Protein AF-A0A657B1U5-F1 (afdb_monomer_lite)

Sequence (101 aa):
MDWACHFLISINGKHILTDPVFSDRASPSQVVGPKRATPPACAIKDLPPIDYVVLSHDHYDHLDENSVLELNEHFKPQFILPLKCGVWFDKRGIHNWVELD

Foldseek 3Di:
DDDLDWDWDADPNATEIFLDDQQQALDPDSVDHDGDPDHDPDDPLPDDQHAEYEAPDDGSSRDPPVRVVVNCVRRVHQYEYAPPCVVVCVVVVNDRYDHDD

Secondary structure (DSSP, 8-state):
-------EEEETTEEEEES---SSBSSS-SSSSPBPSS--SS-GGGSPPP-EEE-S-SSTTT--HHHHHHHHHHT-PEEEEETT-HHHHHTTT---EEEE-

Structure (mmCIF, N/CA/C/O backbone):
data_AF-A0A657B1U5-F1
#
_entry.id   AF-A0A657B1U5-F1
#
loop_
_atom_site.group_PDB
_atom_site.id
_atom_site.type_symbol
_atom_site.label_atom_id
_atom_site.label_alt_id
_atom_site.label_comp_id
_atom_site.label_asym_id
_atom_site.label_entity_id
_atom_site.label_seq_id
_atom_site.pdbx_PDB_ins_code
_atom_site.Cartn_x
_atom_site.Cartn_y
_atom_site.Cartn_z
_atom_site.occupancy
_atom_site.B_iso_or_equiv
_atom_site.auth_seq_id
_atom_sit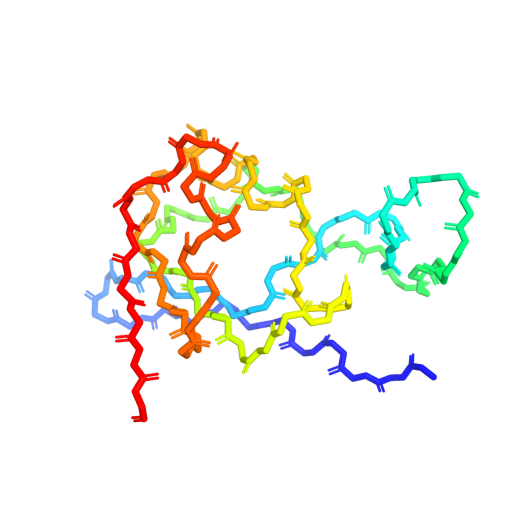e.auth_comp_id
_atom_site.auth_asym_id
_atom_site.auth_atom_id
_atom_site.pdbx_PDB_model_num
ATOM 1 N N . MET A 1 1 ? 19.886 -1.852 2.061 1.00 39.56 1 MET A N 1
ATOM 2 C CA . MET A 1 1 ? 18.464 -1.538 1.825 1.00 39.56 1 MET A CA 1
ATOM 3 C C . MET A 1 1 ? 17.698 -2.430 2.761 1.00 39.56 1 MET A C 1
ATOM 5 O O . MET A 1 1 ? 17.222 -3.482 2.378 1.00 39.56 1 MET A O 1
ATOM 9 N N . ASP A 1 2 ? 17.698 -2.012 4.006 1.00 42.16 2 ASP A N 1
ATOM 10 C CA . ASP A 1 2 ? 16.834 -2.506 5.060 1.00 42.16 2 ASP A CA 1
ATOM 11 C C . ASP A 1 2 ? 16.137 -1.183 5.459 1.00 42.16 2 ASP A C 1
ATOM 13 O O . ASP A 1 2 ? 16.787 -0.135 5.422 1.00 42.16 2 ASP A O 1
ATOM 17 N N . TRP A 1 3 ? 14.825 -1.050 5.573 1.00 44.66 3 TRP A N 1
ATOM 18 C CA . TRP A 1 3 ? 14.042 -1.332 6.771 1.00 44.66 3 TRP A CA 1
ATOM 19 C C . TRP A 1 3 ? 12.557 -1.051 6.412 1.00 44.66 3 TRP A C 1
ATOM 21 O O . TRP A 1 3 ? 11.906 -0.227 7.045 1.00 44.66 3 TRP A O 1
ATOM 31 N N . ALA A 1 4 ? 11.996 -1.698 5.383 1.00 53.00 4 ALA A N 1
ATOM 32 C CA . ALA A 1 4 ? 10.540 -1.685 5.192 1.00 53.00 4 ALA A CA 1
ATOM 33 C C . ALA A 1 4 ? 9.923 -2.625 6.240 1.00 53.00 4 ALA A C 1
ATOM 35 O O . ALA A 1 4 ? 9.845 -3.841 6.042 1.00 53.00 4 ALA A O 1
ATOM 36 N N . CYS A 1 5 ? 9.591 -2.087 7.414 1.00 57.41 5 CYS A N 1
ATOM 37 C CA . CYS A 1 5 ? 8.958 -2.856 8.477 1.00 57.41 5 CYS A CA 1
ATOM 38 C C . CYS A 1 5 ? 7.441 -2.747 8.339 1.00 57.41 5 CYS A C 1
ATOM 40 O O . CYS A 1 5 ? 6.818 -1.773 8.754 1.00 57.41 5 CYS A O 1
ATOM 42 N N . HIS A 1 6 ? 6.867 -3.760 7.702 1.00 78.69 6 HIS A N 1
ATOM 43 C CA . HIS A 1 6 ? 5.436 -3.882 7.521 1.00 78.69 6 HIS A CA 1
ATOM 44 C C . HIS A 1 6 ? 4.813 -4.553 8.745 1.00 78.69 6 HIS A C 1
ATOM 46 O O . HIS A 1 6 ? 5.144 -5.700 9.058 1.00 78.69 6 HIS A O 1
ATOM 52 N N . PHE A 1 7 ? 3.903 -3.863 9.428 1.00 90.88 7 PHE A N 1
ATOM 53 C CA . PHE A 1 7 ? 3.183 -4.410 10.569 1.00 90.88 7 PHE A CA 1
ATOM 54 C C . PHE A 1 7 ? 1.697 -4.533 10.254 1.00 90.88 7 PHE A C 1
ATOM 56 O O . PHE A 1 7 ? 1.064 -3.593 9.776 1.00 90.88 7 PHE A O 1
ATOM 63 N N . LEU A 1 8 ? 1.139 -5.695 10.596 1.00 95.12 8 LEU A N 1
ATOM 64 C CA . LEU A 1 8 ? -0.295 -5.892 10.746 1.00 95.12 8 LEU A CA 1
ATOM 65 C C . LEU A 1 8 ? -0.618 -5.847 12.240 1.00 95.12 8 LEU A C 1
ATOM 67 O O . LEU A 1 8 ? -0.233 -6.737 13.000 1.00 95.12 8 LEU A O 1
ATOM 71 N N . ILE A 1 9 ? -1.323 -4.806 12.663 1.00 96.50 9 ILE A N 1
ATOM 72 C CA . ILE A 1 9 ? -1.703 -4.581 14.056 1.00 96.50 9 ILE A CA 1
ATOM 73 C C . ILE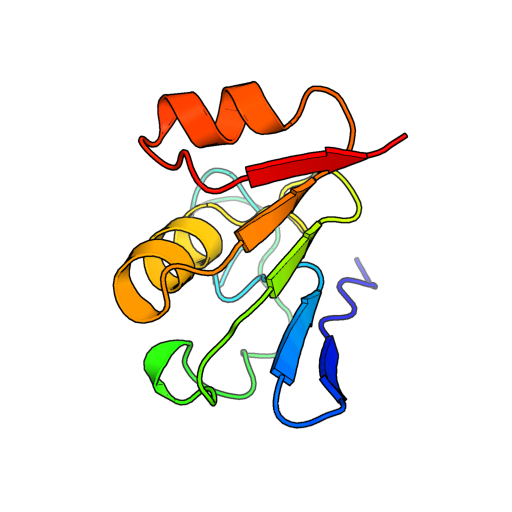 A 1 9 ? -3.192 -4.874 14.192 1.00 96.50 9 ILE A C 1
ATOM 75 O O . ILE A 1 9 ? -4.008 -4.321 13.462 1.00 96.50 9 ILE A O 1
ATOM 79 N N . SER A 1 10 ? -3.549 -5.737 15.143 1.00 96.69 10 SER A N 1
ATOM 80 C CA . SER A 1 10 ? -4.945 -6.056 15.454 1.00 96.69 10 SER A CA 1
ATOM 81 C C . SER A 1 10 ? -5.305 -5.489 16.821 1.00 96.69 10 SER A C 1
ATOM 83 O O . SER A 1 10 ? -4.722 -5.888 17.828 1.00 96.69 10 SER A O 1
ATOM 85 N N . ILE A 1 11 ? -6.254 -4.557 16.865 1.00 96.56 11 ILE A N 1
ATOM 86 C CA . ILE A 1 11 ? -6.671 -3.883 18.097 1.00 96.56 11 ILE A CA 1
ATOM 87 C C . ILE A 1 11 ? -8.174 -3.622 18.071 1.00 96.56 11 ILE A C 1
ATOM 89 O O . ILE A 1 11 ? -8.705 -3.123 17.088 1.00 96.56 11 ILE A O 1
ATOM 93 N N . ASN A 1 12 ? -8.882 -3.974 19.148 1.00 95.75 12 ASN A N 1
ATOM 94 C CA . ASN A 1 12 ? -10.331 -3.755 19.287 1.00 95.75 12 ASN A CA 1
ATOM 95 C C . ASN A 1 12 ? -11.171 -4.252 18.089 1.00 95.75 12 ASN A C 1
ATOM 97 O O . ASN A 1 12 ? -12.142 -3.612 17.695 1.00 95.75 12 ASN A O 1
ATOM 101 N N . GLY A 1 13 ? -10.787 -5.390 17.497 1.00 96.06 13 GLY A N 1
ATOM 102 C CA . GLY A 1 13 ? -11.469 -5.961 16.327 1.00 96.06 13 GLY A CA 1
ATOM 103 C C . GLY A 1 13 ? -11.230 -5.205 15.016 1.00 96.06 13 GLY A C 1
ATOM 104 O O . GLY A 1 13 ? -11.961 -5.432 14.058 1.00 96.06 13 GLY A O 1
ATOM 105 N N . LYS A 1 14 ? -10.241 -4.307 14.983 1.00 97.75 14 LYS A N 1
ATOM 106 C CA . LYS A 1 14 ? -9.792 -3.572 13.801 1.00 97.75 14 LYS A CA 1
ATOM 107 C C . LYS A 1 14 ? -8.392 -4.001 13.396 1.00 97.75 14 LYS A C 1
ATOM 109 O O . LYS A 1 14 ? -7.567 -4.302 14.264 1.00 97.75 14 LYS A O 1
ATOM 114 N N . HIS A 1 15 ? -8.125 -3.978 12.096 1.00 98.19 15 HIS A N 1
ATOM 115 C CA . HIS A 1 15 ? -6.816 -4.294 11.536 1.00 98.19 15 HIS A CA 1
ATOM 116 C C . HIS A 1 15 ? -6.195 -3.065 10.870 1.00 98.19 15 HIS A C 1
ATOM 118 O O . HIS A 1 15 ? -6.795 -2.432 9.999 1.00 98.19 15 HIS A O 1
ATOM 124 N N . ILE A 1 16 ? -4.978 -2.738 11.300 1.00 98.00 16 ILE A N 1
ATOM 125 C CA . ILE A 1 16 ? -4.180 -1.620 10.802 1.00 98.00 16 ILE A CA 1
ATOM 126 C C . ILE A 1 16 ? -2.959 -2.194 10.098 1.00 98.00 16 ILE A C 1
ATOM 128 O O . ILE A 1 16 ? -2.260 -3.040 10.658 1.00 98.00 16 ILE A O 1
ATOM 132 N N . LEU A 1 17 ? -2.701 -1.712 8.890 1.00 97.38 17 LEU A N 1
ATOM 133 C CA . LEU A 1 17 ? -1.591 -2.139 8.059 1.00 97.38 17 LEU A CA 1
ATOM 134 C C . LEU A 1 17 ? -0.630 -0.971 7.810 1.00 97.38 17 LEU A C 1
ATOM 136 O O . LEU A 1 17 ? -1.067 0.083 7.358 1.00 97.38 17 LEU A O 1
ATOM 140 N N . THR A 1 18 ? 0.663 -1.128 8.097 1.00 96.31 18 THR A N 1
ATOM 141 C CA . THR A 1 18 ? 1.644 -0.029 7.974 1.00 96.31 18 THR A CA 1
ATOM 142 C C . THR A 1 18 ? 2.568 -0.220 6.775 1.00 96.31 18 THR A C 1
ATOM 144 O O . THR A 1 18 ? 3.155 -1.287 6.645 1.00 96.31 18 THR A O 1
ATOM 147 N N . ASP A 1 19 ? 2.748 0.799 5.932 1.00 95.00 19 ASP A N 1
ATOM 148 C CA . ASP A 1 19 ? 3.685 0.797 4.791 1.00 95.00 19 ASP A CA 1
ATOM 149 C C . ASP A 1 19 ? 3.587 -0.467 3.902 1.00 95.00 19 ASP A C 1
ATOM 151 O O . ASP A 1 19 ? 4.505 -1.29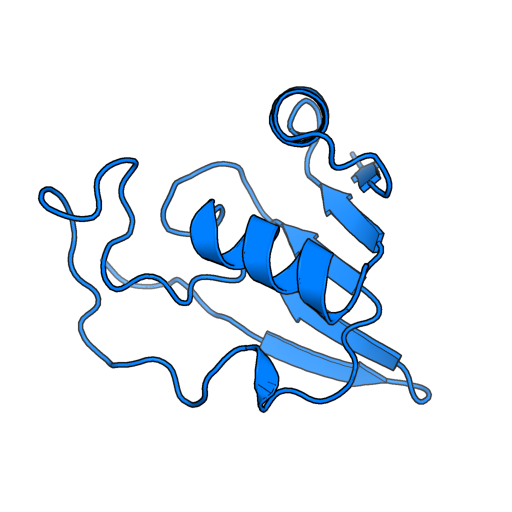6 3.864 1.00 95.00 19 ASP A O 1
ATOM 155 N N . PRO A 1 20 ? 2.434 -0.710 3.246 1.00 94.06 20 PRO A N 1
ATOM 156 C CA . PRO A 1 20 ? 2.209 -1.921 2.462 1.00 94.06 20 PRO A CA 1
ATOM 157 C C . PRO A 1 20 ? 3.053 -1.988 1.191 1.00 94.06 20 PRO A C 1
ATOM 159 O O . PRO A 1 20 ? 2.796 -1.264 0.235 1.00 94.06 20 PRO A O 1
ATOM 162 N N . VAL A 1 21 ? 3.991 -2.944 1.161 1.00 93.62 21 VAL A N 1
ATOM 163 C CA . VAL A 1 21 ? 4.798 -3.285 -0.023 1.00 93.62 21 VAL A CA 1
ATOM 164 C C . VAL A 1 21 ? 4.771 -4.792 -0.308 1.00 93.62 21 VAL A C 1
ATOM 166 O O . VAL A 1 21 ? 5.531 -5.602 0.242 1.00 93.62 21 VAL A O 1
ATOM 169 N N . PHE A 1 22 ? 3.883 -5.174 -1.220 1.00 93.56 22 PHE A N 1
ATOM 170 C CA . PHE A 1 22 ? 3.694 -6.533 -1.724 1.00 93.56 22 PHE A CA 1
ATOM 171 C C . PHE A 1 22 ? 4.330 -6.744 -3.105 1.00 93.56 22 PHE A C 1
ATOM 173 O O . PHE A 1 22 ? 4.640 -7.889 -3.440 1.00 93.56 22 PHE A O 1
ATOM 180 N N . SER A 1 23 ? 4.623 -5.678 -3.862 1.00 92.88 23 SER A N 1
ATOM 181 C CA . SER A 1 23 ? 5.379 -5.763 -5.119 1.00 92.88 23 SER A CA 1
ATOM 182 C C . SER A 1 23 ? 6.750 -6.428 -4.940 1.00 92.88 23 SER A C 1
ATOM 184 O O . SER A 1 23 ? 7.370 -6.384 -3.874 1.00 92.88 23 SER A O 1
ATOM 186 N N . ASP A 1 24 ? 7.264 -7.028 -6.018 1.00 92.12 24 ASP A N 1
ATOM 187 C CA . ASP A 1 24 ? 8.607 -7.627 -6.040 1.00 92.12 24 ASP A CA 1
ATOM 188 C C . ASP A 1 24 ? 9.711 -6.558 -6.020 1.00 92.12 24 ASP A C 1
ATOM 190 O O . ASP A 1 24 ? 10.838 -6.828 -5.593 1.00 92.12 24 ASP A O 1
ATOM 194 N N . ARG A 1 25 ? 9.395 -5.337 -6.473 1.00 92.56 25 ARG A N 1
ATOM 195 C CA . ARG A 1 25 ? 10.340 -4.224 -6.552 1.00 92.56 25 ARG A CA 1
ATOM 196 C C . ARG A 1 25 ? 9.800 -2.943 -5.927 1.00 92.56 25 ARG A C 1
ATOM 198 O O . ARG A 1 25 ? 8.682 -2.537 -6.226 1.00 92.56 25 ARG A O 1
ATOM 205 N N . ALA A 1 26 ? 10.650 -2.274 -5.149 1.00 91.44 26 ALA A N 1
ATOM 206 C CA . ALA A 1 26 ? 10.422 -0.925 -4.629 1.00 91.44 26 ALA A CA 1
ATOM 207 C C . ALA A 1 26 ? 10.807 0.107 -5.700 1.00 91.44 26 ALA A C 1
ATOM 209 O O . ALA A 1 26 ? 11.904 0.669 -5.697 1.00 91.44 26 ALA A O 1
ATOM 210 N N . SER A 1 27 ? 9.950 0.257 -6.707 1.00 89.56 27 SER A N 1
ATOM 211 C CA . SER A 1 27 ? 10.234 1.052 -7.901 1.00 89.56 27 SER A CA 1
ATOM 212 C C . SER A 1 27 ? 8.943 1.431 -8.628 1.00 89.56 27 SER A C 1
ATOM 214 O O . SER A 1 27 ? 7.996 0.643 -8.614 1.00 89.56 27 SER A O 1
ATOM 216 N N . PRO A 1 28 ? 8.915 2.558 -9.367 1.00 86.88 28 PRO A N 1
ATOM 217 C CA . PRO A 1 28 ? 7.818 2.855 -10.292 1.00 86.88 28 PRO A CA 1
ATOM 218 C C . PRO A 1 28 ? 7.721 1.841 -11.447 1.00 86.88 28 PRO A C 1
ATOM 220 O O . PRO A 1 28 ? 6.749 1.837 -12.195 1.00 86.88 28 PRO A O 1
ATOM 223 N N . SER A 1 29 ? 8.737 0.990 -11.633 1.00 89.25 29 SER A N 1
ATOM 224 C CA . SER A 1 29 ? 8.762 -0.076 -12.631 1.00 89.25 29 SER A CA 1
ATOM 225 C C . SER A 1 29 ? 8.924 -1.440 -11.965 1.00 89.25 29 SER A C 1
ATOM 227 O O . SER A 1 29 ? 9.857 -1.659 -11.199 1.00 89.25 29 SER A O 1
ATOM 229 N N . GLN A 1 30 ? 8.100 -2.414 -12.357 1.00 87.75 30 GLN A N 1
ATOM 230 C CA . GLN A 1 30 ? 8.266 -3.809 -11.919 1.00 87.75 30 GLN A CA 1
ATOM 231 C C . GLN A 1 30 ? 9.399 -4.552 -12.659 1.00 87.75 30 GLN A C 1
ATOM 233 O O . GLN A 1 30 ? 9.687 -5.713 -12.370 1.00 87.75 30 GLN A O 1
ATOM 238 N N . VAL A 1 31 ? 10.095 -3.886 -13.588 1.00 91.88 31 VAL A N 1
ATOM 239 C CA . VAL A 1 31 ? 11.216 -4.459 -14.357 1.00 91.88 31 VAL A CA 1
ATOM 240 C C . VAL A 1 31 ? 12.571 -3.978 -13.832 1.00 91.88 31 VAL A C 1
ATOM 242 O O . VAL A 1 31 ? 13.527 -4.753 -13.783 1.00 91.88 31 VAL A O 1
ATOM 245 N N . VAL A 1 32 ? 12.662 -2.713 -13.415 1.00 91.88 32 VAL A N 1
ATOM 246 C CA . VAL A 1 32 ? 13.918 -2.052 -13.023 1.00 91.88 32 VAL A CA 1
ATOM 247 C C . VAL A 1 32 ? 13.821 -1.555 -11.588 1.00 91.88 32 VAL A C 1
ATOM 249 O O . VAL A 1 32 ? 12.764 -1.109 -11.166 1.00 91.88 32 VAL A O 1
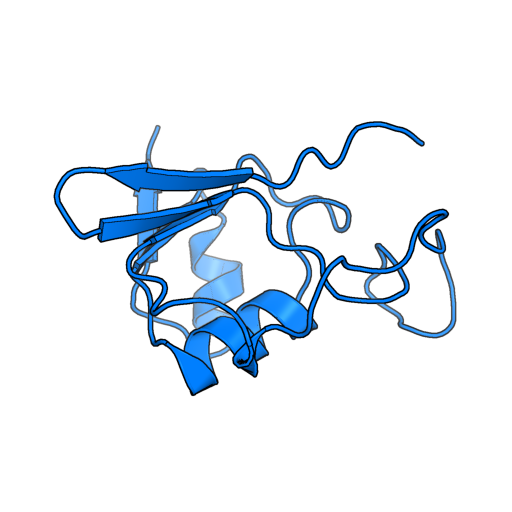ATOM 252 N N . GLY A 1 33 ? 14.930 -1.585 -10.851 1.00 90.62 33 GLY A N 1
ATOM 253 C CA . GLY A 1 33 ? 15.023 -1.041 -9.495 1.00 90.62 33 GLY A CA 1
ATOM 254 C C . GLY A 1 33 ? 15.206 -2.116 -8.422 1.00 90.62 33 GLY A C 1
ATOM 255 O O . GLY A 1 33 ? 15.361 -3.297 -8.752 1.00 90.62 33 GLY A O 1
ATOM 256 N N . PRO A 1 34 ? 15.234 -1.721 -7.143 1.00 91.00 34 PRO A N 1
ATOM 257 C CA . PRO A 1 34 ? 15.516 -2.621 -6.032 1.00 91.00 34 PRO A CA 1
ATOM 258 C C . PRO A 1 34 ? 14.510 -3.762 -5.951 1.00 91.00 34 PRO A C 1
ATOM 260 O O . PRO A 1 34 ? 13.311 -3.524 -5.852 1.00 91.00 34 PRO A O 1
ATOM 263 N N . LYS A 1 35 ? 15.001 -5.001 -5.995 1.00 91.75 35 LYS A N 1
ATOM 264 C CA . LYS A 1 35 ? 14.192 -6.204 -5.783 1.00 91.75 35 LYS A CA 1
ATOM 265 C C . LYS A 1 35 ? 14.213 -6.562 -4.304 1.00 91.75 35 LYS A C 1
ATOM 267 O O . LYS A 1 35 ? 15.272 -6.506 -3.677 1.00 91.75 35 LYS A O 1
ATOM 272 N N . ARG A 1 36 ? 13.063 -6.949 -3.759 1.00 89.88 36 ARG A N 1
ATOM 273 C CA . ARG A 1 36 ? 12.970 -7.417 -2.375 1.00 89.88 36 ARG A CA 1
ATOM 274 C C . ARG A 1 36 ? 13.819 -8.673 -2.158 1.00 89.88 36 ARG A C 1
ATOM 276 O O . ARG A 1 36 ? 13.896 -9.537 -3.031 1.00 89.88 36 ARG A O 1
ATOM 283 N N . ALA A 1 37 ? 14.436 -8.785 -0.984 1.00 90.00 37 ALA A N 1
ATOM 284 C CA . ALA A 1 37 ? 15.254 -9.947 -0.630 1.00 90.00 37 ALA A CA 1
ATOM 285 C C . ALA A 1 37 ? 14.404 -11.151 -0.182 1.00 90.00 37 ALA A C 1
ATOM 287 O O . ALA A 1 37 ? 14.686 -12.288 -0.553 1.00 90.00 37 ALA A O 1
ATOM 288 N N . THR A 1 38 ? 13.342 -10.888 0.581 1.00 87.88 38 THR A N 1
ATOM 289 C CA . THR A 1 38 ? 12.440 -11.902 1.152 1.00 87.88 38 THR A CA 1
ATOM 290 C C . THR A 1 38 ? 11.056 -11.748 0.535 1.00 87.88 38 THR A C 1
ATOM 292 O O . THR A 1 38 ? 10.588 -10.609 0.497 1.00 87.88 38 THR A O 1
ATOM 295 N N . PRO A 1 39 ? 10.379 -12.819 0.075 1.00 88.62 39 PRO A N 1
ATOM 296 C CA . PRO A 1 39 ? 9.019 -12.724 -0.461 1.00 88.62 39 PRO A CA 1
ATOM 297 C C . PRO A 1 39 ? 8.014 -12.215 0.591 1.00 88.62 39 PRO A C 1
ATOM 299 O O . PRO A 1 39 ? 8.284 -12.316 1.791 1.00 88.62 39 PRO A O 1
ATOM 302 N N . PRO A 1 40 ? 6.857 -11.669 0.173 1.00 88.81 40 PRO A N 1
ATOM 303 C CA . PRO A 1 40 ? 5.783 -11.358 1.109 1.00 88.81 40 PRO A CA 1
ATOM 304 C C . PRO A 1 40 ? 5.293 -12.631 1.813 1.00 88.81 40 PRO A C 1
ATOM 306 O O . PRO A 1 40 ? 5.291 -13.714 1.229 1.00 88.81 40 PRO A O 1
ATOM 309 N N . ALA A 1 41 ? 4.882 -12.498 3.076 1.00 88.12 41 ALA A N 1
ATOM 310 C CA . ALA A 1 41 ? 4.462 -13.638 3.895 1.00 88.12 41 ALA A CA 1
ATOM 311 C C . ALA A 1 41 ? 3.152 -14.286 3.405 1.00 88.12 41 ALA A C 1
ATOM 313 O O . ALA A 1 41 ? 2.944 -15.480 3.604 1.00 88.12 41 ALA A O 1
ATOM 314 N N . CYS A 1 42 ? 2.276 -13.502 2.775 1.00 91.44 42 CYS A N 1
ATOM 315 C CA . CYS A 1 42 ? 1.015 -13.936 2.175 1.00 91.44 42 CYS A CA 1
ATOM 316 C C . CYS A 1 42 ? 0.606 -12.966 1.052 1.00 91.44 42 CYS A C 1
ATOM 318 O O . CYS A 1 42 ? 1.229 -11.911 0.893 1.00 91.44 42 CYS A O 1
ATOM 320 N N . ALA A 1 43 ? -0.414 -13.321 0.265 1.00 93.31 43 ALA A N 1
ATOM 321 C CA . ALA A 1 43 ? -1.019 -12.387 -0.683 1.00 93.31 43 ALA A CA 1
ATOM 322 C C . ALA A 1 43 ? -1.985 -11.430 0.036 1.00 93.31 43 ALA A C 1
ATOM 324 O O . ALA A 1 43 ? -2.526 -11.768 1.087 1.00 93.31 43 ALA A O 1
ATOM 325 N N . ILE A 1 44 ? -2.259 -10.262 -0.557 1.00 95.38 44 ILE A N 1
ATOM 326 C CA . ILE A 1 44 ? -3.165 -9.256 0.029 1.00 95.38 44 ILE A CA 1
ATOM 327 C C . ILE A 1 44 ? -4.558 -9.844 0.289 1.00 95.38 44 ILE A C 1
ATOM 329 O O . ILE A 1 44 ? -5.110 -9.656 1.366 1.00 95.38 44 ILE A O 1
ATOM 333 N N . LYS A 1 45 ? -5.091 -10.631 -0.650 1.00 95.19 45 LYS A N 1
ATOM 334 C CA . LYS A 1 45 ? -6.381 -11.334 -0.508 1.00 95.19 45 LYS A CA 1
ATOM 335 C C . LYS A 1 45 ? -6.458 -12.334 0.659 1.00 95.19 45 LYS A C 1
ATOM 337 O O . LYS A 1 45 ? -7.552 -12.755 1.018 1.00 95.19 45 LYS A O 1
ATOM 342 N N . ASP A 1 46 ? -5.311 -12.768 1.185 1.00 95.31 46 ASP A N 1
ATOM 343 C CA . ASP A 1 46 ? -5.236 -13.733 2.287 1.00 95.31 46 ASP A CA 1
ATOM 344 C C . ASP A 1 46 ? -5.133 -13.022 3.653 1.00 95.31 46 ASP A C 1
ATOM 346 O O . ASP A 1 46 ? -5.125 -13.678 4.697 1.00 95.31 46 ASP A O 1
ATOM 350 N N . LEU A 1 47 ? -5.046 -11.684 3.664 1.00 95.62 47 LEU A N 1
ATOM 351 C CA . LEU A 1 47 ? -5.065 -10.884 4.886 1.00 95.62 47 LEU A CA 1
ATOM 352 C C . LEU A 1 47 ? -6.466 -10.888 5.525 1.00 95.62 47 LEU A C 1
ATOM 354 O O . LEU A 1 47 ? -7.476 -11.016 4.826 1.00 95.62 47 LEU A O 1
ATOM 358 N N . PRO A 1 48 ? -6.564 -10.692 6.856 1.00 96.00 48 PRO A N 1
ATOM 359 C CA . PRO A 1 48 ? -7.841 -10.330 7.463 1.00 96.00 48 PRO A CA 1
ATOM 360 C C . PRO A 1 48 ? -8.347 -8.989 6.894 1.00 96.00 48 PRO A C 1
ATOM 362 O O . PRO A 1 48 ? -7.553 -8.235 6.328 1.00 96.00 48 PRO A O 1
ATOM 365 N N . PRO A 1 49 ? -9.643 -8.655 7.063 1.00 97.06 49 PRO A N 1
ATOM 366 C CA . PRO A 1 49 ? -10.186 -7.375 6.614 1.00 97.06 49 PRO A CA 1
ATOM 367 C C . PRO A 1 49 ? -9.338 -6.202 7.108 1.00 97.06 49 PRO A C 1
ATOM 369 O O . PRO A 1 49 ? -9.160 -6.060 8.310 1.00 97.06 49 PRO A O 1
ATOM 372 N N . ILE A 1 50 ? -8.814 -5.377 6.202 1.00 98.25 50 ILE A N 1
ATOM 373 C CA . ILE A 1 50 ? -7.989 -4.219 6.564 1.00 98.25 50 ILE A CA 1
ATOM 374 C C . ILE A 1 50 ? -8.881 -2.988 6.697 1.00 98.25 50 ILE A C 1
ATOM 376 O O . ILE A 1 50 ? -9.501 -2.559 5.727 1.00 98.25 50 ILE A O 1
ATOM 380 N N . ASP A 1 51 ? -8.936 -2.407 7.895 1.00 98.44 51 ASP A N 1
ATOM 381 C CA . ASP A 1 51 ? -9.732 -1.205 8.155 1.00 98.44 51 ASP A CA 1
ATOM 382 C C . ASP A 1 51 ? -8.940 0.074 7.863 1.00 98.44 51 ASP A C 1
ATOM 384 O O . ASP A 1 51 ? -9.490 1.043 7.336 1.00 98.44 51 ASP A O 1
ATOM 388 N N . TYR A 1 52 ? -7.647 0.071 8.199 1.00 98.25 52 TYR A N 1
ATOM 389 C CA . TYR A 1 52 ? -6.774 1.235 8.080 1.00 98.25 52 TYR A CA 1
ATOM 390 C C . TYR A 1 52 ? -5.443 0.866 7.440 1.00 98.25 52 TYR A C 1
ATOM 392 O O . TYR A 1 52 ? -4.838 -0.151 7.783 1.00 98.25 52 TYR A O 1
ATOM 400 N N . VAL A 1 53 ? -4.956 1.743 6.568 1.00 97.88 53 VAL A N 1
ATOM 401 C CA . VAL A 1 53 ? -3.591 1.694 6.040 1.00 97.88 53 VAL A CA 1
ATOM 402 C C . VAL A 1 53 ? -2.877 2.967 6.460 1.00 97.88 53 VAL A C 1
ATOM 404 O O . VAL A 1 53 ? -3.372 4.054 6.187 1.00 97.88 53 VAL A O 1
ATOM 407 N N . VAL A 1 54 ? -1.727 2.847 7.115 1.00 97.44 54 VAL A N 1
ATOM 408 C CA . VAL A 1 54 ? -0.918 3.989 7.556 1.00 97.44 54 VAL A CA 1
ATOM 409 C C . VAL A 1 54 ? 0.348 4.047 6.718 1.00 97.44 54 VAL A C 1
ATOM 411 O O . VAL A 1 54 ? 1.075 3.057 6.644 1.00 97.44 54 VAL A O 1
ATOM 414 N N . LEU A 1 55 ? 0.603 5.202 6.109 1.00 95.50 55 LEU A N 1
ATOM 415 C CA . LEU A 1 55 ? 1.828 5.477 5.370 1.00 95.50 55 LEU A CA 1
ATOM 416 C C . LEU A 1 55 ? 2.725 6.421 6.164 1.00 95.50 55 LEU A C 1
ATOM 418 O O . LEU A 1 55 ? 2.277 7.459 6.643 1.00 95.50 55 LEU A O 1
ATOM 422 N N . SER A 1 56 ? 3.999 6.061 6.292 1.00 93.56 56 SER A N 1
ATOM 423 C CA . SER A 1 56 ? 4.996 6.878 6.983 1.00 93.56 56 SER A CA 1
ATOM 424 C C . SER A 1 56 ? 5.571 7.990 6.101 1.00 93.56 56 SER A C 1
ATOM 426 O O . SER A 1 56 ? 5.817 9.088 6.594 1.00 93.56 56 SER A O 1
ATOM 428 N N . HIS A 1 57 ? 5.793 7.721 4.811 1.00 92.12 57 HIS A N 1
ATOM 429 C CA . HIS A 1 57 ? 6.305 8.663 3.804 1.00 92.12 57 HIS A CA 1
ATOM 430 C C . HIS A 1 57 ? 6.034 8.150 2.373 1.00 92.12 57 HIS A C 1
ATOM 432 O O . HIS A 1 57 ? 5.443 7.086 2.194 1.00 92.12 57 HIS A O 1
ATOM 438 N N . ASP A 1 58 ? 6.435 8.907 1.346 1.00 91.12 58 ASP A N 1
ATOM 439 C CA . ASP A 1 58 ? 6.058 8.698 -0.063 1.00 91.12 58 ASP A CA 1
ATOM 440 C C . ASP A 1 58 ? 7.119 7.992 -0.932 1.00 91.12 58 ASP A C 1
ATOM 442 O O . ASP A 1 58 ? 7.006 7.962 -2.161 1.00 91.12 58 ASP A O 1
ATOM 446 N N . HIS A 1 59 ? 8.150 7.399 -0.329 1.00 91.81 59 HIS A N 1
ATOM 447 C CA . HIS A 1 59 ? 9.158 6.645 -1.075 1.00 91.81 59 HIS A CA 1
ATOM 448 C C . HIS A 1 59 ? 8.637 5.273 -1.518 1.00 91.81 59 HIS A C 1
ATOM 450 O O . HIS A 1 59 ? 7.843 4.650 -0.824 1.00 91.81 59 HIS A O 1
ATOM 456 N N . TYR A 1 60 ? 9.123 4.755 -2.651 1.00 90.00 60 TYR A N 1
ATOM 457 C CA . TYR A 1 60 ? 8.636 3.503 -3.259 1.00 90.00 60 TYR A CA 1
ATOM 458 C C . TYR A 1 60 ? 8.818 2.234 -2.409 1.00 90.00 60 TYR A C 1
ATOM 460 O O . TYR A 1 60 ? 8.209 1.210 -2.709 1.00 90.00 60 TYR A O 1
ATOM 468 N N . ASP A 1 61 ? 9.673 2.261 -1.389 1.00 86.38 61 ASP A N 1
ATOM 469 C CA . ASP A 1 61 ? 9.839 1.185 -0.409 1.00 86.38 61 ASP A CA 1
ATOM 470 C C . ASP A 1 61 ? 8.826 1.243 0.748 1.00 86.38 61 ASP A C 1
ATOM 472 O O . ASP A 1 61 ? 8.815 0.337 1.579 1.00 86.38 61 ASP A O 1
ATOM 476 N N . HIS A 1 62 ? 7.942 2.246 0.755 1.00 90.94 62 HIS A N 1
ATOM 477 C CA . HIS A 1 62 ? 6.822 2.400 1.694 1.00 90.94 62 HIS A CA 1
ATOM 478 C C . HIS A 1 62 ? 5.481 2.680 0.983 1.00 90.94 62 HIS A C 1
ATOM 480 O O . HIS A 1 62 ? 4.428 2.249 1.450 1.00 90.94 62 HIS A O 1
ATOM 486 N N . LEU A 1 63 ? 5.520 3.341 -0.178 1.00 93.38 63 LEU A N 1
ATOM 487 C CA . LEU A 1 63 ? 4.398 3.654 -1.058 1.00 93.38 63 LEU A CA 1
ATOM 488 C C . LEU A 1 63 ? 4.481 2.821 -2.346 1.00 93.38 63 LEU A C 1
ATOM 490 O O . LEU A 1 63 ? 4.995 3.263 -3.378 1.00 93.38 63 LEU A O 1
ATOM 494 N N . ASP A 1 64 ? 3.956 1.600 -2.284 1.00 94.38 64 ASP A N 1
ATOM 495 C CA . ASP A 1 64 ? 3.849 0.706 -3.437 1.00 94.38 64 ASP A CA 1
ATOM 496 C C . ASP A 1 64 ? 2.474 0.820 -4.107 1.00 94.38 64 ASP A C 1
ATOM 498 O O . ASP A 1 64 ? 1.441 0.466 -3.536 1.00 94.38 64 ASP A O 1
ATOM 502 N N . GLU A 1 65 ? 2.468 1.283 -5.355 1.00 95.62 65 GLU A N 1
ATOM 503 C CA . GLU A 1 65 ? 1.246 1.535 -6.117 1.00 95.62 65 GLU A CA 1
ATOM 504 C C . GLU A 1 65 ? 0.366 0.299 -6.286 1.00 95.62 65 GLU A C 1
ATOM 506 O O . GLU A 1 65 ? -0.843 0.384 -6.069 1.00 95.62 65 GLU A O 1
ATOM 511 N N . ASN A 1 66 ? 0.958 -0.850 -6.618 1.00 95.50 66 ASN A N 1
ATOM 512 C CA . ASN A 1 66 ? 0.181 -2.074 -6.818 1.00 95.50 66 ASN A CA 1
ATOM 513 C C . ASN A 1 66 ? -0.478 -2.516 -5.510 1.00 95.50 66 ASN A C 1
ATOM 515 O O . ASN A 1 66 ? -1.657 -2.860 -5.506 1.00 95.50 66 ASN A O 1
ATOM 519 N N . SER A 1 67 ? 0.259 -2.435 -4.397 1.00 95.75 67 SER A N 1
ATOM 520 C CA . SER A 1 67 ? -0.279 -2.751 -3.072 1.00 95.75 67 SER A CA 1
ATOM 521 C C . SER A 1 67 ? -1.433 -1.836 -2.697 1.00 95.75 67 SER A C 1
ATOM 523 O O . SER A 1 67 ? -2.465 -2.312 -2.236 1.00 95.75 67 SER A O 1
ATOM 525 N N . VAL A 1 68 ? -1.286 -0.526 -2.907 1.00 97.19 68 VAL A N 1
ATOM 526 C CA . VAL A 1 68 ? -2.339 0.447 -2.595 1.00 97.19 68 VAL A CA 1
ATOM 527 C C . VAL A 1 68 ? -3.601 0.189 -3.422 1.00 97.19 68 VAL A C 1
ATOM 529 O O . VAL A 1 68 ? -4.702 0.198 -2.867 1.00 97.19 68 VAL A O 1
ATOM 532 N N . LEU A 1 69 ? -3.457 -0.068 -4.725 1.00 97.75 69 LEU A N 1
ATOM 533 C CA . LEU A 1 69 ? -4.587 -0.361 -5.609 1.00 97.75 69 LEU A CA 1
ATOM 534 C C . LEU A 1 69 ? -5.298 -1.661 -5.207 1.00 97.75 69 LEU A C 1
ATOM 536 O O . LEU A 1 69 ? -6.519 -1.654 -5.058 1.00 97.75 69 LEU A O 1
ATOM 540 N N . GLU A 1 70 ? -4.550 -2.742 -4.964 1.00 97.56 70 GLU A N 1
ATOM 541 C CA . GLU A 1 70 ? -5.111 -4.042 -4.571 1.00 97.56 70 GLU A CA 1
ATOM 542 C C . GLU A 1 70 ? -5.790 -3.974 -3.190 1.00 97.56 70 GLU A C 1
ATOM 544 O O . GLU A 1 70 ? -6.895 -4.490 -3.014 1.00 97.56 70 GLU A O 1
ATOM 549 N N . LEU A 1 71 ? -5.198 -3.263 -2.221 1.00 97.81 71 LEU A N 1
ATOM 550 C CA . LEU A 1 71 ? -5.814 -3.016 -0.910 1.00 97.81 71 LEU A CA 1
ATOM 551 C C . LEU A 1 71 ? -7.116 -2.216 -1.032 1.00 97.81 71 LEU A C 1
ATOM 553 O O . LEU A 1 71 ? -8.109 -2.548 -0.380 1.00 97.81 71 LEU A O 1
ATOM 557 N N . ASN A 1 72 ? -7.131 -1.168 -1.859 1.00 98.19 72 ASN A N 1
ATOM 558 C CA . ASN A 1 72 ? -8.326 -0.359 -2.076 1.00 98.19 72 ASN A CA 1
ATOM 559 C C . ASN A 1 72 ? -9.441 -1.157 -2.763 1.00 98.19 72 ASN A C 1
ATOM 561 O O . ASN A 1 72 ? -10.600 -1.042 -2.371 1.00 98.19 72 ASN A O 1
ATOM 565 N N . GLU A 1 73 ? -9.105 -1.981 -3.754 1.00 97.81 73 GLU A N 1
ATOM 566 C CA . GLU A 1 73 ? -10.074 -2.838 -4.436 1.00 97.81 73 GLU A CA 1
ATOM 567 C C . GLU A 1 73 ? -10.668 -3.888 -3.488 1.00 97.81 73 GLU A C 1
ATOM 569 O O . GLU A 1 73 ? -11.889 -4.065 -3.448 1.00 97.81 73 GLU A O 1
ATOM 574 N N . HIS A 1 74 ? -9.816 -4.555 -2.706 1.00 97.56 74 HIS A N 1
ATOM 575 C CA . HIS A 1 74 ? -10.213 -5.719 -1.923 1.00 97.56 74 HIS A CA 1
ATOM 576 C C . HIS A 1 74 ? -10.848 -5.363 -0.570 1.00 97.56 74 HIS A C 1
ATOM 578 O O . HIS A 1 74 ? -11.836 -5.982 -0.174 1.00 97.56 74 HIS A O 1
ATOM 584 N N . PHE A 1 75 ? -10.319 -4.354 0.130 1.00 97.94 75 PHE A N 1
ATOM 585 C CA . PHE A 1 75 ? -10.739 -4.018 1.497 1.00 97.94 75 PHE A CA 1
ATOM 586 C C . PHE A 1 75 ? -11.377 -2.634 1.643 1.00 97.94 75 PHE A C 1
ATOM 588 O O . PHE A 1 75 ? -12.132 -2.421 2.590 1.00 97.94 75 PHE A O 1
ATOM 595 N N . LYS A 1 76 ? -11.116 -1.699 0.717 1.00 97.88 76 LYS A N 1
ATOM 596 C CA . LYS A 1 76 ? -11.553 -0.289 0.805 1.00 97.88 76 LYS A CA 1
ATOM 597 C C . LYS A 1 76 ? -11.211 0.375 2.160 1.00 97.88 76 LYS A C 1
ATOM 599 O O . LYS A 1 76 ? -12.094 0.993 2.766 1.00 97.88 76 LYS A O 1
ATOM 604 N N . PRO A 1 77 ? -9.960 0.262 2.655 1.00 98.31 77 PRO A N 1
ATOM 605 C CA . PRO A 1 77 ? -9.577 0.813 3.951 1.00 98.31 77 PRO A CA 1
ATOM 606 C C . PRO A 1 77 ? -9.609 2.346 3.932 1.00 98.31 77 PRO A C 1
ATOM 608 O O . PRO A 1 77 ? -9.639 2.971 2.868 1.00 98.31 77 PRO A O 1
ATOM 611 N N . GLN A 1 78 ? -9.560 2.963 5.112 1.00 98.50 78 GLN A N 1
ATOM 612 C CA . GLN A 1 78 ? -9.180 4.369 5.225 1.00 98.50 78 GLN A CA 1
ATOM 613 C C . GLN A 1 78 ? -7.653 4.486 5.196 1.00 98.50 78 GLN A C 1
ATOM 615 O O . GLN A 1 78 ? -6.960 3.889 6.022 1.00 98.50 78 GLN A O 1
ATOM 620 N N . PHE A 1 79 ? -7.127 5.266 4.257 1.00 98.50 79 PHE A N 1
ATOM 621 C CA . PHE A 1 79 ? -5.700 5.555 4.176 1.00 98.50 79 PHE A CA 1
ATOM 622 C C . PHE A 1 79 ? -5.350 6.767 5.045 1.00 98.50 79 PHE A C 1
ATOM 624 O O . PHE A 1 79 ? -5.974 7.819 4.947 1.00 98.50 79 PHE A O 1
ATOM 631 N N . ILE A 1 80 ? -4.346 6.623 5.898 1.00 98.31 80 ILE A N 1
ATOM 632 C CA . ILE A 1 80 ? -3.809 7.673 6.759 1.00 98.31 80 ILE A CA 1
ATOM 633 C C . ILE A 1 80 ? -2.434 8.028 6.209 1.00 98.31 80 ILE A C 1
ATOM 635 O O . ILE A 1 80 ? -1.545 7.176 6.148 1.00 98.31 80 ILE A O 1
ATOM 639 N N . LEU A 1 81 ? -2.295 9.268 5.758 1.00 97.81 81 LEU A N 1
ATOM 640 C CA . LEU A 1 81 ? -1.197 9.716 4.918 1.00 97.81 81 LEU A CA 1
ATOM 641 C C . LEU A 1 81 ? -0.395 10.840 5.589 1.00 97.81 81 LEU A C 1
ATOM 643 O O . LEU A 1 81 ? -0.973 11.642 6.328 1.00 97.81 81 LEU A O 1
ATOM 647 N N . PRO A 1 82 ? 0.899 10.982 5.262 1.00 95.56 82 PRO A N 1
ATOM 648 C CA . PRO A 1 82 ? 1.633 12.216 5.504 1.00 95.56 82 PRO A CA 1
ATOM 649 C C . PRO A 1 82 ? 1.049 13.361 4.669 1.00 95.56 82 PRO A C 1
ATOM 651 O O . PRO A 1 82 ? 0.432 13.139 3.619 1.00 95.56 82 PRO A O 1
ATOM 654 N N . LEU A 1 83 ? 1.300 14.599 5.095 1.00 95.75 83 LEU A N 1
ATOM 655 C CA . LEU A 1 83 ? 0.885 15.789 4.353 1.00 95.75 83 LEU A CA 1
ATOM 656 C C . LEU A 1 83 ? 1.303 15.736 2.872 1.00 95.75 83 LEU A C 1
ATOM 658 O O . LEU A 1 83 ? 2.412 15.318 2.534 1.00 95.75 83 LEU A O 1
ATOM 662 N N . LYS A 1 84 ? 0.431 16.249 1.993 1.00 93.62 84 LYS A N 1
ATOM 663 C CA . LYS A 1 84 ? 0.596 16.356 0.527 1.00 93.62 84 LYS A CA 1
ATOM 664 C C . LYS A 1 84 ? 0.581 15.033 -0.249 1.00 93.62 84 LYS A C 1
ATOM 666 O O . LYS A 1 84 ? 0.660 15.067 -1.481 1.00 93.62 84 LYS A O 1
ATOM 671 N N . CYS A 1 85 ? 0.454 13.886 0.416 1.00 95.44 85 CYS A N 1
ATOM 672 C CA . CYS A 1 85 ? 0.377 12.588 -0.254 1.00 95.44 85 CYS A CA 1
ATOM 673 C C . CYS A 1 85 ? -1.012 12.307 -0.861 1.00 95.44 85 CYS A C 1
ATOM 675 O O . CYS A 1 85 ? -1.115 11.524 -1.805 1.00 95.44 85 CYS A O 1
ATOM 677 N N . GLY A 1 86 ? -2.080 12.965 -0.403 1.00 95.88 86 GLY A N 1
ATOM 678 C CA . GLY A 1 86 ? -3.456 12.759 -0.872 1.00 95.88 86 GLY A CA 1
ATOM 679 C C . GLY A 1 86 ? -3.636 13.012 -2.371 1.00 95.88 86 GLY A C 1
ATOM 680 O O . GLY A 1 86 ? -4.325 12.260 -3.056 1.00 95.88 86 GLY A O 1
ATOM 681 N N . VAL A 1 87 ? -2.900 13.973 -2.942 1.00 96.38 87 VAL A N 1
ATOM 682 C CA . VAL A 1 87 ? -2.911 14.247 -4.395 1.00 96.38 87 VAL A CA 1
ATOM 683 C C . VAL A 1 87 ? -2.466 13.027 -5.212 1.00 96.38 87 VAL A C 1
ATOM 685 O O . VAL A 1 87 ? -2.927 12.818 -6.337 1.00 96.38 87 VAL A O 1
ATOM 688 N N . TRP A 1 88 ? -1.552 12.215 -4.675 1.00 96.44 88 TRP A N 1
ATOM 689 C CA . TRP A 1 88 ? -1.105 10.983 -5.324 1.00 96.44 88 TRP A CA 1
ATOM 690 C C . TRP A 1 88 ? -2.213 9.916 -5.333 1.00 96.44 88 TRP A C 1
ATOM 692 O O . TRP A 1 88 ? -2.344 9.195 -6.327 1.00 96.44 88 TRP A O 1
ATOM 702 N N . PHE A 1 89 ? -3.028 9.860 -4.273 1.00 97.81 89 PHE A N 1
ATOM 703 C CA . PHE A 1 89 ? -4.176 8.957 -4.132 1.00 97.81 89 PHE A CA 1
ATOM 704 C C . PHE A 1 89 ? -5.347 9.381 -5.027 1.00 97.81 89 PHE A C 1
ATOM 706 O O . PHE A 1 89 ? -5.893 8.554 -5.760 1.00 97.81 89 PHE A O 1
ATOM 713 N N . ASP A 1 90 ? -5.659 10.677 -5.074 1.00 97.69 90 ASP A N 1
ATOM 714 C CA . ASP A 1 90 ? -6.729 11.216 -5.921 1.00 97.69 90 ASP A CA 1
ATOM 715 C C . ASP A 1 90 ? -6.493 10.947 -7.407 1.00 97.69 90 ASP A C 1
ATOM 717 O O . ASP A 1 90 ? -7.415 10.566 -8.131 1.00 97.69 90 ASP A O 1
ATOM 721 N N . LYS A 1 91 ? -5.242 11.070 -7.872 1.00 97.38 91 LYS A N 1
ATOM 722 C CA . LYS A 1 91 ? -4.858 10.737 -9.257 1.00 97.38 91 LYS A CA 1
ATOM 723 C C . LYS A 1 91 ? -5.121 9.273 -9.625 1.00 97.38 91 LYS A C 1
ATOM 725 O O . LYS A 1 91 ? -5.155 8.953 -10.810 1.00 97.38 91 LYS A O 1
ATOM 730 N N . ARG A 1 92 ? -5.301 8.402 -8.630 1.00 97.12 92 ARG A N 1
ATOM 731 C CA . ARG A 1 92 ? -5.601 6.970 -8.772 1.00 97.12 92 ARG A CA 1
ATOM 732 C C . ARG A 1 92 ? -7.059 6.634 -8.459 1.00 97.12 92 ARG A C 1
ATOM 734 O O . ARG A 1 92 ? -7.412 5.461 -8.418 1.00 97.12 92 ARG A O 1
ATOM 741 N N . GLY A 1 93 ? -7.910 7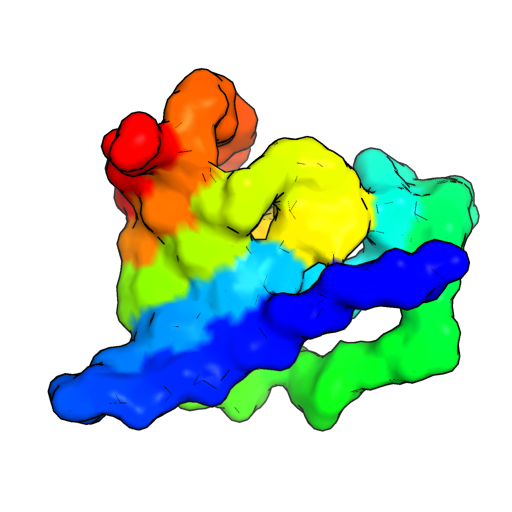.643 -8.255 1.00 97.62 93 GLY A N 1
ATOM 742 C CA . GLY A 1 93 ? -9.327 7.454 -7.939 1.00 97.62 93 GLY A CA 1
ATOM 743 C C . GLY A 1 93 ? -9.581 6.907 -6.532 1.00 97.62 93 GLY A C 1
ATOM 744 O O . GLY A 1 93 ? -10.651 6.357 -6.271 1.00 97.62 93 GLY A O 1
ATOM 745 N N . ILE A 1 94 ? -8.604 7.025 -5.629 1.00 98.06 94 ILE A N 1
ATOM 746 C CA . ILE A 1 94 ? -8.751 6.631 -4.229 1.00 98.06 94 ILE A CA 1
ATOM 747 C C . ILE A 1 94 ? -9.046 7.891 -3.428 1.00 98.06 94 ILE A C 1
ATOM 749 O O . ILE A 1 94 ? -8.221 8.796 -3.376 1.00 98.06 94 ILE A O 1
ATOM 753 N N . HIS A 1 95 ? -10.218 7.934 -2.795 1.00 97.31 95 HIS A N 1
ATOM 754 C CA . HIS A 1 95 ? -10.708 9.129 -2.096 1.00 97.31 95 HIS A CA 1
ATOM 755 C C . HIS A 1 95 ? -10.958 8.907 -0.599 1.00 97.31 95 HIS A C 1
ATOM 757 O O . HIS A 1 95 ? -11.278 9.850 0.117 1.00 97.31 95 HIS A O 1
ATOM 763 N N . ASN A 1 96 ? -10.831 7.669 -0.106 1.00 98.25 96 ASN A N 1
ATOM 764 C CA . ASN A 1 96 ? -10.960 7.370 1.320 1.00 98.25 96 ASN A CA 1
ATOM 765 C C . ASN A 1 96 ? -9.609 7.536 2.025 1.00 98.25 96 ASN A C 1
ATOM 767 O O . ASN A 1 96 ? -8.986 6.556 2.434 1.00 98.25 96 ASN A O 1
ATOM 771 N N . TRP A 1 97 ? -9.134 8.774 2.119 1.00 98.38 97 TRP A N 1
ATOM 772 C CA . TRP A 1 97 ? -7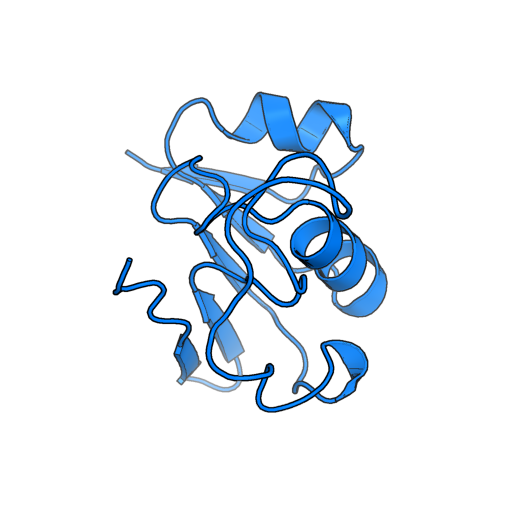.868 9.097 2.763 1.00 98.38 97 TRP A CA 1
ATOM 773 C C . TRP A 1 97 ? -7.984 10.323 3.673 1.00 98.38 97 TRP A C 1
ATOM 775 O O . TRP A 1 97 ? -8.869 11.161 3.510 1.00 98.38 97 TRP A O 1
ATOM 785 N N . VAL A 1 98 ? -7.083 10.413 4.648 1.00 98.38 98 VAL A N 1
ATOM 786 C CA . VAL A 1 98 ? -6.880 11.582 5.508 1.00 98.38 98 VAL A CA 1
ATOM 787 C C . VAL A 1 98 ? -5.386 11.873 5.604 1.00 98.38 98 VAL A C 1
ATOM 789 O O . VAL A 1 98 ? -4.583 10.949 5.715 1.00 98.38 98 VAL A O 1
ATOM 792 N N . GLU A 1 99 ? -5.013 13.148 5.551 1.00 97.50 99 GLU A N 1
ATOM 793 C CA . GLU A 1 99 ? -3.645 13.596 5.825 1.00 97.50 99 GLU A CA 1
ATOM 794 C C . GLU A 1 99 ? -3.528 14.048 7.285 1.00 97.50 99 GLU A C 1
ATOM 796 O O . GLU A 1 99 ? -4.431 14.716 7.795 1.00 97.50 99 GLU A O 1
ATOM 801 N N . LEU A 1 100 ? -2.425 13.694 7.947 1.00 94.12 100 LEU A N 1
ATOM 802 C CA . LEU A 1 100 ? -2.105 14.109 9.316 1.00 94.12 100 LEU A CA 1
ATOM 803 C C . LEU A 1 100 ? -0.734 14.815 9.359 1.00 94.12 100 LEU A C 1
ATOM 805 O O . LEU A 1 100 ? 0.156 14.470 8.579 1.00 94.12 100 LEU A O 1
ATOM 809 N N . ASP A 1 101 ? -0.606 15.803 10.255 1.00 82.38 101 ASP A N 1
ATOM 810 C CA . ASP A 1 101 ? 0.626 16.556 10.582 1.00 82.38 101 ASP A CA 1
ATOM 811 C C . ASP A 1 101 ? 1.283 16.003 11.858 1.00 82.38 101 ASP A C 1
ATOM 813 O O . ASP A 1 101 ? 0.524 15.640 12.793 1.00 82.38 101 ASP A O 1
#

Radius of gyration: 12.97 Å; chains: 1; bounding box: 30×30×34 Å

pLDDT: mean 92.15, std 10.99, range [39.56, 98.5]